Protein AF-A0A4Y2G3A5-F1 (afdb_monomer_lite)

Foldseek 3Di:
DDPVLPPVDPDPADWDADPLLRDIDRDPVVVVVCCVVSVVDDNQFDDQDDPDPRNDDDDPCCVPDDPWDKDKDKDWDWDWDADPDDPPQGTDTHTGDMAIFIDTPDPDRPRPGDPDD

pLDDT: mean 70.21, std 14.13, range [27.89, 95.0]

Secondary structure (DSSP, 8-state):
--TTTTTS-SS-S--EE-TTT--EESSHHHHHHHHHHHHTS------PPPSSGGG----TTGGG--S---EE--EEEEEEEE-TT-TT--EEEEEEEEE--EE-SSSS---------

Sequ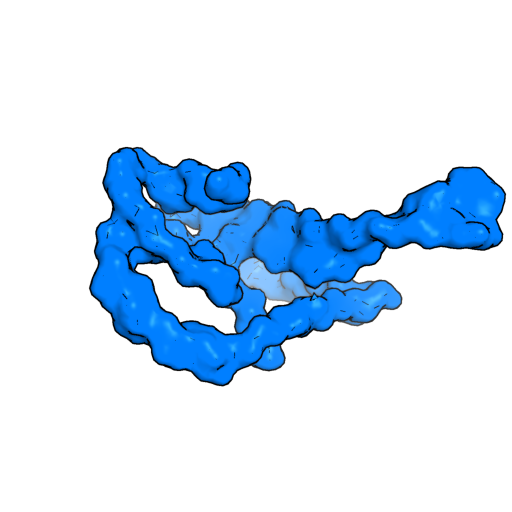ence (117 aa):
MSRLLANLTKHNGETFYCYSCLDHFTKESLLTDHLPYCNEHTPQHIIMPETGEEGVLEFKQHKFSQPVLYVIYANSEALVEQLQNIPGKTISHMPYGYAYPIIGPIDGDTCLRVWRK

Radius of gyration: 18.49 Å; chains: 1; bounding box: 39×46×51 Å

Organism: Araneus ventricosus (NCBI:txid182803)

Structure (mmCIF, N/CA/C/O backbone):
data_AF-A0A4Y2G3A5-F1
#
_entry.id   AF-A0A4Y2G3A5-F1
#
loop_
_atom_site.group_PDB
_atom_site.id
_atom_site.type_symbol
_atom_site.label_atom_id
_atom_site.label_alt_id
_atom_site.label_comp_id
_atom_site.label_asym_id
_atom_site.label_entity_id
_atom_site.label_seq_id
_atom_site.pdbx_PDB_ins_code
_atom_site.Cartn_x
_atom_site.Cartn_y
_atom_site.Cartn_z
_atom_site.occupancy
_atom_site.B_iso_or_equiv
_atom_site.auth_seq_id
_atom_site.auth_comp_id
_atom_site.auth_asym_id
_atom_site.auth_atom_id
_atom_site.pdbx_PDB_model_num
ATOM 1 N N . MET A 1 1 ? -13.068 11.742 -1.727 1.00 48.72 1 MET A N 1
ATOM 2 C CA . MET A 1 1 ? -12.289 10.548 -1.328 1.00 48.72 1 MET A CA 1
ATOM 3 C C . MET A 1 1 ? -11.863 9.787 -2.577 1.00 48.72 1 MET A C 1
ATOM 5 O O . MET A 1 1 ? -12.619 9.797 -3.543 1.00 48.72 1 MET A O 1
ATOM 9 N N . SER A 1 2 ? -10.671 9.182 -2.598 1.00 54.38 2 SER A N 1
ATOM 10 C CA . SER A 1 2 ? -10.201 8.403 -3.754 1.00 54.38 2 SER A CA 1
ATOM 11 C C . SER A 1 2 ? -11.070 7.151 -3.958 1.00 54.38 2 SER A C 1
ATOM 13 O O . SER A 1 2 ? -11.520 6.538 -2.990 1.00 54.38 2 SER A O 1
ATOM 15 N N . ARG A 1 3 ? -11.300 6.736 -5.217 1.00 58.06 3 ARG A N 1
ATOM 16 C CA . ARG A 1 3 ? -12.016 5.476 -5.544 1.00 58.06 3 ARG A CA 1
ATOM 17 C C . ARG A 1 3 ? -11.391 4.246 -4.879 1.00 58.06 3 ARG A C 1
ATOM 19 O O . ARG A 1 3 ? -12.073 3.249 -4.688 1.00 58.06 3 ARG A O 1
ATOM 26 N N . LEU A 1 4 ? -10.106 4.338 -4.553 1.00 60.94 4 LEU A N 1
ATOM 27 C CA . LEU A 1 4 ? -9.294 3.284 -3.957 1.00 60.94 4 LEU A CA 1
ATOM 28 C C . LEU A 1 4 ? -9.761 2.929 -2.538 1.00 60.94 4 LEU A C 1
ATOM 30 O O . LEU A 1 4 ? -9.767 1.761 -2.170 1.00 60.94 4 LEU A O 1
ATOM 34 N N . LEU A 1 5 ? -10.219 3.922 -1.771 1.00 67.50 5 LEU A N 1
ATOM 35 C CA . LEU A 1 5 ? -10.680 3.728 -0.394 1.00 67.50 5 LEU A CA 1
ATOM 36 C C . LEU A 1 5 ? -12.187 3.448 -0.298 1.00 67.50 5 LEU A C 1
ATOM 38 O O . LEU A 1 5 ? -12.667 2.977 0.726 1.00 67.50 5 LEU A O 1
ATOM 42 N N . ALA A 1 6 ? -12.938 3.707 -1.372 1.00 64.56 6 ALA A N 1
ATOM 43 C CA . ALA A 1 6 ? -14.401 3.659 -1.370 1.00 64.56 6 ALA A CA 1
ATOM 44 C C . ALA A 1 6 ? -14.992 2.262 -1.105 1.00 64.56 6 ALA A C 1
ATOM 46 O O . ALA A 1 6 ? -16.125 2.168 -0.651 1.00 64.56 6 ALA A O 1
ATOM 47 N N . ASN A 1 7 ? -14.234 1.195 -1.380 1.00 67.44 7 ASN A N 1
ATOM 48 C CA . ASN A 1 7 ? -14.693 -0.191 -1.237 1.00 67.44 7 ASN A CA 1
ATOM 49 C C . ASN A 1 7 ? -14.035 -0.937 -0.064 1.00 67.44 7 ASN A C 1
ATOM 51 O O . ASN A 1 7 ? -14.221 -2.146 0.050 1.00 67.44 7 ASN A O 1
ATOM 55 N N . LEU A 1 8 ? -13.245 -0.256 0.777 1.00 66.56 8 LEU A N 1
ATOM 56 C CA . LEU A 1 8 ? -12.569 -0.900 1.913 1.00 66.56 8 LEU A CA 1
ATOM 57 C C . LEU A 1 8 ? -13.550 -1.370 2.986 1.00 66.56 8 LEU A C 1
ATOM 59 O O . LEU A 1 8 ? -13.263 -2.323 3.699 1.00 66.56 8 LEU A O 1
ATOM 63 N N . THR A 1 9 ? -14.708 -0.723 3.102 1.00 68.12 9 THR A N 1
ATOM 64 C CA . THR A 1 9 ? -15.725 -1.098 4.080 1.00 68.12 9 THR A CA 1
ATOM 65 C C . THR A 1 9 ? -17.059 -1.321 3.370 1.00 68.12 9 THR A C 1
ATOM 67 O O . THR A 1 9 ? -17.463 -0.562 2.493 1.00 68.12 9 THR A O 1
ATOM 70 N N . LYS A 1 10 ? -17.767 -2.393 3.744 1.00 70.75 10 LYS A N 1
ATOM 71 C CA . LYS A 1 10 ? -19.167 -2.631 3.332 1.00 70.75 10 LYS A CA 1
ATOM 72 C C . LYS A 1 10 ? -20.170 -1.935 4.264 1.00 70.75 10 LYS A C 1
ATOM 74 O O . LYS A 1 10 ? -21.377 -2.078 4.097 1.00 70.75 10 LYS A O 1
ATOM 79 N N . HIS A 1 11 ? -19.666 -1.253 5.290 1.00 72.81 11 HIS A N 1
ATOM 80 C CA . HIS A 1 11 ? -20.442 -0.666 6.370 1.00 72.81 11 HIS A CA 1
ATOM 81 C C . HIS A 1 11 ? -20.578 0.845 6.149 1.00 72.81 11 HIS A C 1
ATOM 83 O O . HIS A 1 11 ? -19.579 1.532 5.979 1.00 72.81 11 HIS A O 1
ATOM 89 N N . ASN A 1 12 ? -21.800 1.379 6.232 1.00 72.00 12 ASN A N 1
ATOM 90 C CA . ASN A 1 12 ? -22.107 2.804 6.002 1.00 72.00 12 ASN A CA 1
ATOM 91 C C . ASN A 1 12 ? -21.710 3.728 7.173 1.00 72.00 12 ASN A C 1
ATOM 93 O O . ASN A 1 12 ? -22.296 4.792 7.362 1.00 72.00 12 ASN A O 1
ATOM 97 N N . GLY A 1 13 ? -20.770 3.293 8.006 1.00 79.75 13 GLY A N 1
ATOM 98 C CA . GLY A 1 13 ? -20.311 4.040 9.172 1.00 79.75 13 GLY A CA 1
ATOM 99 C C . GLY A 1 13 ? -19.218 5.028 8.805 1.00 79.75 13 GLY A C 1
ATOM 100 O O . GLY A 1 13 ? -18.506 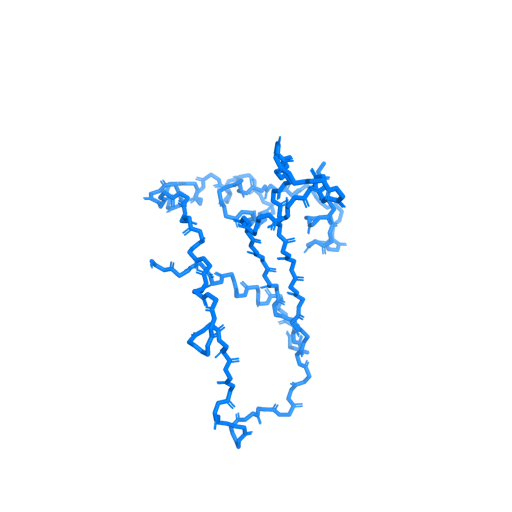4.855 7.813 1.00 79.75 13 GLY A O 1
ATOM 101 N N . GLU A 1 14 ? -19.062 6.048 9.640 1.00 84.00 14 GLU A N 1
ATOM 102 C CA . GLU A 1 14 ? -17.943 6.970 9.517 1.00 84.00 14 GLU A CA 1
ATOM 103 C C . GLU A 1 14 ? -16.623 6.196 9.628 1.00 84.00 14 GLU A C 1
ATOM 105 O O . GLU A 1 14 ? -16.457 5.327 10.486 1.00 84.00 14 GLU A O 1
ATOM 110 N N . THR A 1 15 ? -15.716 6.453 8.689 1.00 85.69 15 THR A N 1
ATOM 111 C CA . THR A 1 15 ? -14.434 5.756 8.589 1.00 85.69 15 THR A CA 1
ATOM 112 C C . THR A 1 15 ? -13.327 6.796 8.586 1.00 85.69 15 THR A C 1
ATOM 114 O O . THR A 1 15 ? -13.373 7.759 7.820 1.00 85.69 15 THR A O 1
ATOM 117 N N . PHE A 1 16 ? -12.329 6.596 9.435 1.00 88.56 16 PHE A N 1
ATOM 118 C CA . PHE A 1 16 ? -11.198 7.497 9.610 1.00 88.56 16 PHE A CA 1
ATOM 119 C C . PHE A 1 16 ? -9.985 6.894 8.914 1.00 88.56 16 PHE A C 1
ATOM 121 O O . PHE A 1 16 ? -9.760 5.694 9.023 1.00 88.56 16 PHE A O 1
ATOM 128 N N . TYR A 1 17 ? -9.204 7.696 8.195 1.00 85.81 17 TYR A N 1
ATOM 129 C CA . TYR A 1 17 ? -8.075 7.188 7.416 1.00 85.81 17 TYR A CA 1
ATOM 130 C C . TYR A 1 17 ? -6.764 7.806 7.881 1.00 85.81 17 TYR A C 1
ATOM 132 O O . TYR A 1 17 ? -6.669 9.022 8.049 1.00 85.81 17 TYR A O 1
ATOM 140 N N . CYS A 1 18 ? -5.733 6.976 8.028 1.00 84.88 18 CYS A N 1
ATOM 141 C CA . CYS A 1 18 ? -4.367 7.469 8.131 1.00 84.88 18 CYS A CA 1
ATOM 142 C C . CYS A 1 18 ? -3.857 7.793 6.729 1.00 84.88 18 CYS A C 1
ATOM 144 O O . CYS A 1 18 ? -3.785 6.913 5.879 1.00 84.88 18 CYS A O 1
ATOM 146 N N . TYR A 1 19 ? -3.477 9.042 6.471 1.00 80.94 19 TYR A N 1
ATOM 147 C CA . TYR A 1 19 ? -2.973 9.441 5.152 1.00 80.94 19 TYR A CA 1
ATOM 148 C C . TYR A 1 19 ? -1.537 8.980 4.879 1.00 80.94 19 TYR A C 1
ATOM 150 O O . TYR A 1 19 ? -1.140 8.931 3.719 1.00 80.94 19 TYR A O 1
ATOM 158 N N . SER A 1 20 ? -0.787 8.600 5.917 1.00 78.19 20 SER A N 1
ATOM 159 C CA . SER A 1 20 ? 0.580 8.089 5.777 1.00 78.19 20 SER A CA 1
ATOM 160 C C . SER A 1 20 ? 0.600 6.641 5.270 1.00 78.19 20 SER A C 1
ATOM 162 O O . SER A 1 20 ? 1.351 6.323 4.355 1.00 78.19 20 SER A O 1
ATOM 164 N N . CYS A 1 21 ? -0.247 5.759 5.817 1.00 78.00 21 CYS A N 1
ATOM 165 C CA . CYS A 1 21 ? -0.291 4.334 5.443 1.00 78.00 21 CYS A CA 1
ATOM 166 C C . CYS A 1 21 ? -1.545 3.928 4.643 1.00 78.00 21 CYS A C 1
ATOM 168 O O . CYS A 1 21 ? -1.642 2.790 4.170 1.00 78.00 21 CYS A O 1
ATOM 170 N N . LEU A 1 22 ? -2.501 4.854 4.485 1.00 78.50 22 LEU A N 1
ATOM 171 C CA . LEU A 1 22 ? -3.821 4.678 3.864 1.00 78.50 22 LEU A CA 1
ATOM 172 C C . LEU A 1 22 ? -4.703 3.624 4.548 1.00 78.50 22 LEU A C 1
ATOM 174 O O . LEU A 1 22 ? -5.579 3.043 3.898 1.00 78.50 22 LEU A O 1
ATOM 178 N N . ASP A 1 23 ? -4.441 3.308 5.816 1.00 81.25 23 ASP A N 1
ATOM 179 C CA . ASP A 1 23 ? -5.267 2.370 6.574 1.00 81.25 23 ASP A CA 1
ATOM 180 C C . ASP A 1 23 ? -6.517 3.032 7.147 1.00 81.25 23 ASP A C 1
ATOM 182 O O . ASP A 1 23 ? -6.572 4.257 7.289 1.00 81.25 23 ASP A O 1
ATOM 186 N N . HIS A 1 24 ? -7.535 2.218 7.413 1.00 85.31 24 HIS A N 1
ATOM 187 C CA . HIS A 1 24 ? -8.857 2.671 7.819 1.00 85.31 24 HIS A CA 1
ATOM 188 C C . HIS A 1 24 ? -9.174 2.251 9.256 1.00 85.31 24 HIS A C 1
ATOM 190 O O . HIS A 1 24 ? -8.839 1.158 9.702 1.00 85.31 24 HIS A O 1
ATOM 196 N N . PHE A 1 25 ? -9.867 3.127 9.973 1.00 88.31 25 PHE A N 1
ATOM 197 C CA . PHE A 1 25 ? -10.207 2.976 11.377 1.00 88.31 25 PHE A CA 1
ATOM 198 C C . PHE A 1 25 ? -11.692 3.262 11.568 1.00 88.31 25 PHE A C 1
ATOM 200 O O . PHE A 1 25 ? -12.259 4.170 10.962 1.00 88.31 25 PHE A O 1
ATOM 207 N N . THR A 1 26 ? -12.333 2.492 12.441 1.00 89.12 26 THR A N 1
ATOM 208 C CA . THR A 1 26 ? -13.766 2.632 12.747 1.00 89.12 26 THR A CA 1
ATOM 209 C C . THR A 1 26 ? -14.061 3.739 13.759 1.00 89.12 26 THR A C 1
ATOM 211 O O . THR A 1 26 ? -15.217 4.107 13.948 1.00 89.12 26 THR A O 1
ATOM 214 N N . LYS A 1 27 ? -13.031 4.253 14.440 1.00 91.12 27 LYS A N 1
ATOM 215 C CA . LYS A 1 27 ? -13.123 5.316 15.445 1.00 91.12 27 LYS A CA 1
ATOM 216 C C . LYS A 1 27 ? -11.941 6.265 15.309 1.00 91.12 27 LYS A C 1
ATOM 218 O O . LYS A 1 27 ? -10.821 5.813 15.080 1.00 91.12 27 LYS A O 1
ATOM 223 N N . GLU A 1 28 ? -12.181 7.547 15.554 1.00 93.44 28 GLU A N 1
ATOM 224 C CA . GLU A 1 28 ? -11.140 8.577 15.544 1.00 93.44 28 GLU A CA 1
ATOM 225 C C . GLU A 1 28 ? -10.049 8.307 16.589 1.00 93.44 28 GLU A C 1
ATOM 227 O O . GLU A 1 28 ? -8.869 8.457 16.300 1.00 93.44 28 GLU A O 1
ATOM 232 N N . SER A 1 29 ? -10.419 7.810 17.775 1.00 95.00 29 SER A N 1
ATOM 233 C CA . SER A 1 29 ? -9.452 7.476 18.829 1.00 95.00 29 SER A CA 1
ATOM 234 C C . SER A 1 29 ? -8.410 6.451 18.371 1.00 95.00 29 SER A C 1
ATOM 236 O O . SER A 1 29 ? -7.238 6.590 18.690 1.00 95.00 29 SER A O 1
ATOM 238 N N . LEU A 1 30 ? -8.821 5.459 17.571 1.00 94.06 30 LEU A N 1
ATOM 239 C CA . LEU A 1 30 ? -7.916 4.436 17.042 1.00 94.06 30 LEU A CA 1
ATOM 240 C C . LEU A 1 30 ? -6.936 5.019 16.020 1.00 94.06 30 LEU A C 1
ATOM 242 O O . LEU A 1 30 ? -5.778 4.612 15.984 1.00 94.06 30 LEU A O 1
ATOM 246 N N . LEU A 1 31 ? -7.387 5.982 15.210 1.00 93.81 31 LEU A N 1
ATOM 247 C CA . LEU A 1 31 ? -6.501 6.724 14.320 1.00 93.81 31 LEU A CA 1
ATOM 248 C C . LEU A 1 31 ? -5.489 7.539 15.137 1.00 93.81 31 LEU A C 1
ATOM 250 O O . LEU A 1 31 ? -4.297 7.488 14.852 1.00 93.81 31 LEU A O 1
ATOM 254 N N . THR A 1 32 ? -5.943 8.247 16.171 1.00 94.25 32 THR A N 1
ATOM 255 C CA . THR A 1 32 ? -5.072 9.050 17.041 1.00 94.25 32 THR A CA 1
ATOM 256 C C . THR A 1 32 ? -4.015 8.198 17.738 1.00 94.25 32 THR A C 1
ATOM 258 O O . THR A 1 32 ? -2.851 8.584 17.744 1.00 94.25 32 THR A O 1
ATOM 261 N N . ASP A 1 33 ? -4.383 7.020 18.246 1.00 94.62 33 ASP A N 1
ATOM 262 C CA . ASP A 1 33 ? -3.443 6.078 18.866 1.00 94.62 33 ASP A CA 1
ATOM 263 C C . ASP A 1 33 ? -2.444 5.498 17.847 1.00 94.62 33 ASP A C 1
ATOM 265 O O . ASP A 1 33 ? -1.313 5.173 18.197 1.00 94.62 33 ASP A O 1
ATOM 269 N N . HIS A 1 34 ? -2.834 5.392 16.573 1.00 91.12 34 HIS A N 1
ATOM 270 C CA . HIS A 1 34 ? -1.984 4.908 15.484 1.00 91.12 34 HIS A CA 1
ATOM 271 C C . HIS A 1 34 ? -0.954 5.944 15.001 1.00 91.12 34 HIS A C 1
ATOM 273 O O . HIS A 1 34 ? 0.163 5.571 14.633 1.00 91.12 34 HIS A O 1
ATOM 279 N N . LEU A 1 35 ? -1.305 7.237 14.988 1.00 90.31 35 LEU A N 1
ATOM 280 C CA . LEU A 1 35 ? -0.477 8.303 14.405 1.00 90.31 35 LEU A CA 1
ATOM 281 C C . LEU A 1 35 ? 0.962 8.377 14.953 1.00 90.31 35 LEU A C 1
ATOM 283 O O . LEU A 1 35 ? 1.861 8.529 14.124 1.00 90.31 35 LEU A O 1
ATOM 287 N N . PRO A 1 36 ? 1.232 8.260 16.272 1.00 90.69 36 PRO A N 1
ATOM 288 C CA . PRO A 1 36 ? 2.595 8.293 16.803 1.00 90.69 36 PRO A CA 1
ATOM 289 C C . PRO A 1 36 ? 3.485 7.220 16.175 1.00 90.69 36 PRO A C 1
ATOM 291 O O . PRO A 1 36 ? 4.557 7.532 15.669 1.00 90.69 36 PRO A O 1
ATOM 294 N N . TYR A 1 37 ? 2.993 5.982 16.110 1.00 86.62 37 TYR A N 1
ATOM 295 C CA . TYR A 1 37 ? 3.737 4.853 15.554 1.00 86.62 37 TYR A CA 1
ATOM 296 C C . TYR A 1 37 ? 3.875 4.941 14.034 1.00 86.62 37 TYR A C 1
ATOM 298 O O . TYR A 1 37 ? 4.907 4.591 13.471 1.00 86.62 37 TYR A O 1
ATOM 306 N N . CYS A 1 38 ? 2.835 5.413 13.344 1.00 83.94 38 CYS A N 1
ATOM 307 C CA . CYS A 1 38 ? 2.864 5.505 11.890 1.00 83.94 38 CYS A CA 1
ATOM 308 C C . CYS A 1 38 ? 3.778 6.625 11.387 1.00 83.94 38 CYS A C 1
ATOM 310 O O . CYS A 1 38 ? 4.408 6.469 10.345 1.00 83.94 38 CYS A O 1
ATOM 312 N N . ASN A 1 39 ? 3.832 7.751 12.103 1.00 80.56 39 ASN A N 1
ATOM 313 C CA . ASN A 1 39 ? 4.597 8.929 11.695 1.00 80.56 39 ASN A CA 1
ATOM 314 C C . ASN A 1 39 ? 6.072 8.873 12.113 1.00 80.56 39 ASN A C 1
ATOM 316 O O . ASN A 1 39 ? 6.869 9.648 11.590 1.00 80.56 39 ASN A O 1
ATOM 320 N N . GLU A 1 40 ? 6.456 7.965 13.016 1.00 80.44 40 GLU A N 1
ATOM 321 C CA . GLU A 1 40 ? 7.870 7.634 13.257 1.00 80.44 40 GLU A CA 1
ATOM 322 C C . GLU A 1 40 ? 8.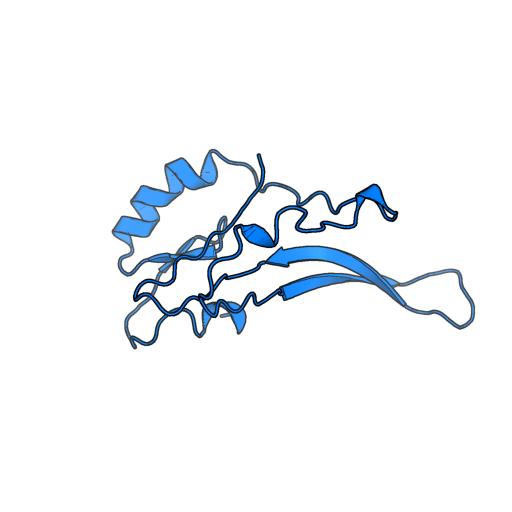562 7.119 11.988 1.00 80.44 40 GLU A C 1
ATOM 324 O O . GLU A 1 40 ? 9.778 7.248 11.829 1.00 80.44 40 GLU A O 1
ATOM 329 N N . HIS A 1 41 ? 7.789 6.562 11.058 1.00 69.25 41 HIS A N 1
ATOM 330 C CA . HIS A 1 41 ? 8.277 6.137 9.763 1.00 69.25 41 HIS A CA 1
ATOM 331 C C . HIS A 1 41 ? 8.102 7.269 8.751 1.00 69.25 41 HIS A C 1
ATOM 333 O O . HIS A 1 41 ? 6.992 7.725 8.474 1.00 69.2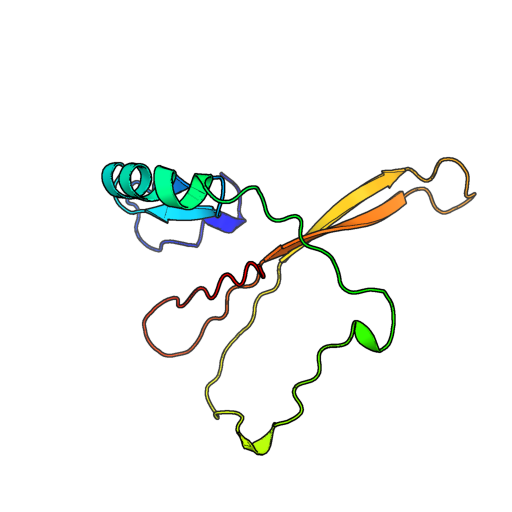5 41 HIS A O 1
ATOM 339 N N . THR A 1 42 ? 9.212 7.724 8.168 1.00 62.28 42 THR A N 1
ATOM 340 C CA . THR A 1 42 ? 9.146 8.595 6.994 1.00 62.28 42 THR A CA 1
ATOM 341 C C . THR A 1 42 ? 8.433 7.862 5.856 1.00 62.28 42 THR A C 1
ATOM 343 O O . THR A 1 42 ? 8.512 6.630 5.786 1.00 62.28 42 THR A O 1
ATOM 346 N N . PRO A 1 43 ? 7.754 8.585 4.942 1.00 61.75 43 PRO A N 1
ATOM 347 C CA . PRO A 1 43 ? 7.221 7.983 3.728 1.00 61.75 43 PRO A CA 1
ATOM 348 C C . PRO A 1 43 ? 8.320 7.166 3.052 1.00 61.75 43 PRO A C 1
ATOM 350 O O . PRO A 1 43 ? 9.348 7.711 2.641 1.00 61.75 43 PRO A O 1
ATOM 353 N N . GLN A 1 44 ? 8.140 5.848 3.000 1.00 56.28 44 GLN A N 1
ATOM 354 C CA . GLN A 1 44 ? 9.128 4.980 2.385 1.00 56.28 44 GLN A CA 1
ATOM 355 C C . GLN A 1 44 ? 8.973 5.126 0.878 1.00 56.28 44 GLN A C 1
ATOM 357 O O . GLN A 1 44 ? 7.981 4.688 0.295 1.00 56.28 44 GLN A O 1
ATOM 362 N N . HIS A 1 45 ? 9.932 5.817 0.258 1.00 55.78 45 HIS A N 1
ATOM 363 C CA . HIS A 1 45 ? 9.975 5.934 -1.189 1.00 55.78 45 HIS A CA 1
ATOM 364 C C . HIS A 1 45 ? 10.109 4.529 -1.765 1.00 55.78 45 HIS A C 1
ATOM 366 O O . HIS A 1 45 ? 11.102 3.840 -1.527 1.00 55.78 45 HIS A O 1
ATOM 372 N N . ILE A 1 46 ? 9.092 4.104 -2.507 1.00 59.38 46 ILE A N 1
ATOM 373 C CA . ILE A 1 46 ? 9.090 2.809 -3.166 1.00 59.38 46 ILE A CA 1
ATOM 374 C C . ILE A 1 46 ? 10.219 2.832 -4.197 1.00 59.38 46 ILE A C 1
ATOM 376 O O . ILE A 1 46 ? 10.157 3.542 -5.200 1.00 59.38 46 ILE A O 1
ATOM 380 N N . ILE A 1 47 ? 11.284 2.077 -3.933 1.00 63.88 47 ILE A N 1
ATOM 381 C CA . ILE A 1 47 ? 12.331 1.842 -4.922 1.00 63.88 47 ILE A CA 1
ATOM 382 C C . ILE A 1 47 ? 11.791 0.769 -5.860 1.00 63.88 47 ILE A C 1
ATOM 384 O O . ILE A 1 47 ? 11.660 -0.398 -5.483 1.00 63.88 47 ILE A O 1
ATOM 388 N N . MET A 1 48 ? 11.427 1.186 -7.072 1.00 69.25 48 MET A N 1
ATOM 389 C CA . MET A 1 48 ? 11.055 0.249 -8.124 1.00 69.25 48 MET A CA 1
ATOM 390 C C . MET A 1 48 ? 12.260 -0.643 -8.446 1.00 69.25 48 MET A C 1
ATOM 392 O O . MET A 1 48 ? 13.382 -0.133 -8.491 1.00 69.25 48 MET A O 1
ATOM 396 N N . PRO A 1 49 ? 12.057 -1.953 -8.677 1.00 70.75 49 PRO A N 1
ATOM 397 C CA . PRO A 1 49 ? 13.138 -2.821 -9.119 1.00 70.75 49 PRO A CA 1
ATOM 398 C C . PRO A 1 49 ? 13.775 -2.270 -10.395 1.00 70.75 49 PRO A C 1
ATOM 400 O O . PRO A 1 49 ? 13.082 -1.705 -11.248 1.00 70.75 49 PRO A O 1
ATOM 403 N N . GLU A 1 50 ? 15.088 -2.446 -10.534 1.00 73.25 50 GLU A N 1
ATOM 404 C CA . GLU A 1 50 ? 15.775 -2.067 -11.764 1.00 73.25 50 GLU A CA 1
ATOM 405 C C . GLU A 1 50 ? 15.199 -2.834 -12.961 1.00 73.25 50 GLU A C 1
ATOM 407 O O . GLU A 1 50 ? 14.742 -3.976 -12.858 1.00 73.25 50 GLU A O 1
ATOM 412 N N . THR A 1 51 ? 15.189 -2.180 -14.122 1.00 70.75 51 THR A N 1
ATOM 413 C CA . THR A 1 51 ? 14.686 -2.798 -15.350 1.00 70.75 51 THR A CA 1
ATOM 414 C C . THR A 1 51 ? 15.676 -3.865 -15.813 1.00 70.75 51 THR A C 1
ATOM 416 O O . THR A 1 51 ? 16.785 -3.541 -16.226 1.00 70.75 51 THR A O 1
ATOM 419 N N . GLY A 1 52 ? 15.278 -5.136 -15.760 1.00 71.50 52 GLY A N 1
ATOM 420 C CA . GLY A 1 52 ? 16.119 -6.269 -16.144 1.00 71.50 52 GLY A CA 1
ATOM 421 C C . GLY A 1 52 ? 15.625 -7.582 -15.541 1.00 71.50 52 GLY A C 1
ATOM 422 O O . GLY A 1 52 ? 14.564 -7.626 -14.921 1.00 71.50 52 GLY A O 1
ATOM 423 N N . GLU A 1 53 ? 16.401 -8.654 -15.708 1.00 64.81 53 GLU A N 1
ATOM 424 C CA . GLU A 1 53 ? 16.071 -9.979 -15.155 1.00 64.81 53 GLU A CA 1
ATOM 425 C C . GLU A 1 53 ? 15.962 -9.958 -13.621 1.00 64.81 53 GLU A C 1
ATOM 427 O O . GLU A 1 53 ? 15.111 -10.639 -13.055 1.00 64.81 53 GLU A O 1
ATOM 432 N N . GLU A 1 54 ? 16.745 -9.109 -12.947 1.00 67.25 54 GLU A N 1
ATOM 433 C CA . GLU A 1 54 ? 16.698 -8.938 -11.487 1.00 67.25 54 GLU A CA 1
ATOM 434 C C . GLU A 1 54 ? 15.410 -8.259 -10.986 1.00 67.25 54 GLU A C 1
ATOM 436 O O . GLU A 1 54 ? 15.059 -8.378 -9.811 1.00 67.25 54 GLU A O 1
ATOM 441 N N . GLY A 1 55 ? 14.671 -7.587 -11.875 1.00 66.69 55 GLY A N 1
ATOM 442 C CA . GLY A 1 55 ? 13.369 -6.991 -11.576 1.00 66.69 55 GLY A CA 1
ATOM 443 C C . GLY A 1 55 ? 12.196 -7.971 -11.679 1.00 66.69 55 GLY A C 1
ATOM 444 O O . GLY A 1 55 ? 11.079 -7.635 -11.279 1.00 66.69 55 GLY A O 1
ATOM 445 N N . VAL A 1 56 ? 12.422 -9.182 -12.201 1.00 71.06 56 VAL A N 1
ATOM 446 C CA . VAL A 1 56 ? 11.382 -10.203 -12.366 1.00 71.06 56 VAL A CA 1
ATOM 447 C C . VAL A 1 56 ? 11.315 -11.075 -11.115 1.00 71.06 56 VAL A C 1
ATOM 449 O O . VAL A 1 56 ? 12.206 -11.868 -10.821 1.00 71.06 56 VAL A O 1
ATOM 452 N N . LEU A 1 57 ? 10.217 -10.950 -10.370 1.00 69.31 57 LEU A N 1
ATOM 453 C CA . LEU A 1 57 ? 9.936 -11.809 -9.222 1.00 69.31 57 LEU A CA 1
ATOM 454 C C . LEU A 1 57 ? 9.215 -13.079 -9.688 1.00 69.31 57 LEU A C 1
ATOM 456 O O . LEU A 1 57 ? 8.067 -13.023 -10.124 1.00 69.31 57 LEU A O 1
ATOM 460 N N . GLU A 1 58 ? 9.875 -14.230 -9.557 1.00 70.19 58 GLU A N 1
ATOM 461 C CA . GLU A 1 58 ? 9.299 -15.542 -9.869 1.00 70.19 58 GLU A CA 1
ATOM 462 C C . GLU A 1 58 ? 9.155 -16.407 -8.610 1.00 70.19 58 GLU A C 1
ATOM 464 O O . GLU A 1 58 ? 10.039 -16.474 -7.748 1.00 70.19 58 GLU A O 1
ATOM 469 N N . PHE A 1 59 ? 8.033 -17.120 -8.508 1.00 74.81 59 PHE A N 1
ATOM 470 C CA . PHE A 1 59 ? 7.777 -18.031 -7.402 1.00 74.81 59 PHE A CA 1
ATOM 471 C C . PHE A 1 59 ? 8.443 -19.395 -7.635 1.00 74.81 59 PHE A C 1
ATOM 473 O O . PHE A 1 59 ? 7.880 -20.279 -8.261 1.00 74.81 59 PHE A O 1
ATOM 480 N N . LYS A 1 60 ? 9.632 -19.621 -7.071 1.00 76.94 60 LYS A N 1
ATOM 481 C CA . LYS A 1 60 ? 10.418 -20.848 -7.337 1.00 76.94 60 LYS A CA 1
ATOM 482 C C . LYS A 1 60 ? 9.853 -22.141 -6.728 1.00 76.94 60 LYS A C 1
ATOM 484 O O . LYS A 1 60 ? 10.307 -23.234 -7.056 1.00 76.94 60 LYS A O 1
ATOM 489 N N . GLN A 1 61 ? 8.902 -22.048 -5.802 1.00 78.44 61 GLN A N 1
ATOM 490 C CA . GLN A 1 61 ? 8.481 -23.164 -4.947 1.00 78.44 61 GLN A CA 1
ATOM 491 C C . GLN A 1 61 ? 7.015 -23.564 -5.160 1.00 78.44 61 GLN A C 1
ATOM 493 O O . GLN A 1 61 ? 6.282 -23.807 -4.205 1.00 78.44 61 GLN A O 1
ATOM 498 N N . HIS A 1 62 ? 6.604 -23.715 -6.423 1.00 70.75 62 HIS A N 1
ATOM 499 C CA . HIS A 1 62 ? 5.233 -24.080 -6.824 1.00 70.75 62 HIS A CA 1
ATOM 500 C C . HIS A 1 62 ? 4.653 -25.320 -6.118 1.00 70.75 62 HIS A C 1
ATOM 502 O O . HIS A 1 62 ? 3.451 -25.426 -5.917 1.00 70.75 62 HIS A O 1
ATOM 508 N N . LYS A 1 63 ? 5.498 -26.260 -5.681 1.00 74.25 63 LYS A N 1
ATOM 509 C CA . LYS A 1 63 ? 5.066 -27.450 -4.923 1.00 74.25 63 LYS A CA 1
ATOM 510 C C . LYS A 1 63 ? 4.492 -27.148 -3.531 1.00 74.25 63 LYS A C 1
ATOM 512 O O . LYS A 1 63 ? 3.821 -27.999 -2.961 1.00 74.25 63 LYS A O 1
ATOM 517 N N . PHE A 1 64 ? 4.794 -25.974 -2.975 1.00 67.31 64 PHE A N 1
ATOM 518 C CA . PHE A 1 64 ? 4.243 -25.487 -1.707 1.00 67.31 64 PHE A CA 1
ATOM 519 C C . PHE A 1 64 ? 3.107 -24.480 -1.918 1.00 67.31 64 PHE A C 1
ATOM 521 O O . PHE A 1 64 ? 2.607 -23.909 -0.949 1.00 67.31 64 PHE A O 1
ATOM 528 N N . SER A 1 65 ? 2.692 -24.253 -3.168 1.00 66.19 65 SER A N 1
ATOM 529 C CA . SER A 1 65 ? 1.504 -23.466 -3.467 1.00 66.19 65 SER A CA 1
ATOM 530 C C . SER A 1 65 ? 0.292 -24.145 -2.840 1.00 66.19 65 SER A C 1
ATOM 532 O O . SER A 1 65 ? 0.010 -25.316 -3.093 1.00 66.19 65 SER A O 1
ATOM 534 N N . GLN A 1 66 ? -0.420 -23.412 -1.992 1.00 64.19 66 GLN A N 1
ATOM 535 C CA . GLN A 1 66 ? -1.688 -23.892 -1.465 1.00 64.19 66 GLN A CA 1
ATOM 536 C C . GLN A 1 66 ? -2.741 -23.849 -2.586 1.00 64.19 66 GLN A C 1
ATOM 538 O O . GLN A 1 66 ? -2.716 -22.915 -3.387 1.00 64.19 66 GLN A O 1
ATOM 543 N N . PRO A 1 67 ? -3.707 -24.784 -2.632 1.00 64.19 67 PRO A N 1
ATOM 544 C CA . PRO A 1 67 ? -4.817 -24.761 -3.596 1.00 64.19 67 PRO A CA 1
ATOM 545 C C . PRO A 1 67 ? -5.814 -23.610 -3.353 1.00 64.19 67 PRO A C 1
ATOM 547 O O . PRO A 1 67 ? -6.886 -23.567 -3.953 1.00 64.19 67 PRO A O 1
ATOM 550 N N . VAL A 1 68 ? -5.490 -22.696 -2.439 1.00 61.69 68 VAL A N 1
ATOM 551 C CA . VAL A 1 68 ? -6.334 -21.578 -2.038 1.00 61.69 68 VAL A CA 1
ATOM 552 C C . VAL A 1 68 ? -6.380 -20.554 -3.168 1.00 61.69 68 VAL A C 1
ATOM 554 O O . VAL A 1 68 ? -5.351 -20.040 -3.600 1.00 61.69 68 VAL A O 1
ATOM 557 N N . LEU A 1 69 ? -7.594 -20.240 -3.621 1.00 66.25 69 LEU A N 1
ATOM 558 C CA . LEU A 1 69 ? -7.853 -19.198 -4.606 1.00 66.25 69 LEU A CA 1
ATOM 559 C C . LEU A 1 69 ? -7.645 -17.831 -3.941 1.00 66.25 69 LEU A C 1
ATOM 561 O O . LEU A 1 69 ? -8.531 -17.338 -3.246 1.00 66.25 69 LEU A O 1
ATOM 565 N N . TYR A 1 70 ? -6.470 -17.232 -4.105 1.00 67.00 70 TYR A N 1
ATOM 566 C CA . TYR A 1 70 ? -6.252 -15.836 -3.738 1.00 67.00 70 TYR A CA 1
ATOM 567 C C . TYR A 1 70 ? -6.174 -14.970 -4.994 1.00 67.00 70 TYR A C 1
ATOM 569 O O . TYR A 1 70 ? -5.633 -15.380 -6.022 1.00 67.00 70 TYR A O 1
ATOM 577 N N . VAL A 1 71 ? -6.728 -13.763 -4.914 1.00 67.44 71 VAL A N 1
ATOM 578 C CA . VAL A 1 71 ? -6.663 -12.752 -5.969 1.00 67.44 71 VAL A CA 1
ATOM 579 C C . VAL A 1 71 ? -5.758 -11.631 -5.484 1.00 67.44 71 VAL A C 1
ATOM 581 O O . VAL A 1 71 ? -5.995 -11.044 -4.429 1.00 67.44 71 VAL A O 1
ATOM 584 N N . ILE A 1 72 ? -4.712 -11.344 -6.255 1.00 73.06 72 ILE A N 1
ATOM 585 C CA . ILE A 1 72 ? -3.859 -10.177 -6.039 1.00 73.06 72 ILE A CA 1
ATOM 586 C C . ILE A 1 72 ? -4.361 -9.087 -6.977 1.00 73.06 72 ILE A C 1
ATOM 588 O O . ILE A 1 72 ? -4.306 -9.244 -8.197 1.00 73.06 72 ILE A O 1
ATOM 592 N N . TYR A 1 73 ? -4.843 -7.982 -6.420 1.00 70.56 73 TYR A N 1
ATOM 593 C CA . TYR A 1 73 ? -5.060 -6.768 -7.202 1.00 70.56 73 TYR A CA 1
ATOM 594 C C . TYR A 1 73 ? -3.798 -5.930 -7.106 1.00 70.56 73 TYR A C 1
ATOM 596 O O . TYR A 1 73 ? -3.270 -5.780 -6.018 1.00 70.56 73 TYR A O 1
ATOM 604 N N . ALA A 1 74 ? -3.313 -5.376 -8.210 1.00 73.19 74 ALA A N 1
ATOM 605 C CA . ALA A 1 74 ? -2.202 -4.433 -8.192 1.00 73.19 74 ALA A CA 1
ATOM 606 C C . ALA A 1 74 ? -2.670 -3.114 -8.806 1.00 73.19 74 ALA A C 1
ATOM 608 O O . ALA A 1 74 ? -3.177 -3.092 -9.927 1.00 73.19 74 ALA A O 1
ATOM 609 N N . ASN A 1 75 ? -2.511 -2.022 -8.067 1.00 74.88 75 ASN A N 1
ATOM 610 C CA . ASN A 1 75 ? -2.626 -0.670 -8.587 1.00 74.88 75 ASN A CA 1
ATOM 611 C C . ASN A 1 75 ? -1.221 -0.093 -8.728 1.00 74.88 75 ASN A C 1
ATOM 613 O O . ASN A 1 75 ? -0.442 -0.180 -7.784 1.00 74.88 75 ASN A O 1
ATOM 617 N N . SER A 1 76 ? -0.911 0.499 -9.877 1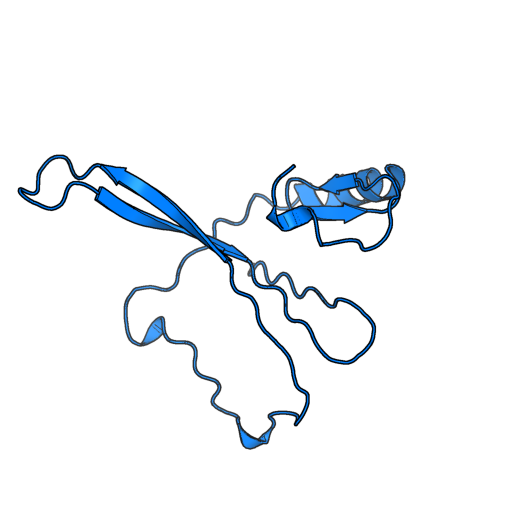.00 75.50 76 SER A N 1
ATOM 618 C CA . SER A 1 76 ? 0.339 1.229 -10.094 1.00 75.50 76 SER A CA 1
ATOM 619 C C . SER A 1 76 ? 0.013 2.677 -10.431 1.00 75.50 76 SER A C 1
ATOM 621 O O . SER A 1 76 ? -0.891 2.956 -11.217 1.00 75.50 76 SER A O 1
ATOM 623 N N . GLU A 1 77 ? 0.729 3.595 -9.803 1.00 77.94 77 GLU A N 1
ATOM 624 C CA . GLU A 1 77 ? 0.649 5.025 -10.047 1.00 77.94 77 GLU A CA 1
ATOM 625 C C . GLU A 1 77 ? 1.860 5.438 -10.876 1.00 77.94 77 GLU A C 1
ATOM 627 O O . GLU A 1 77 ? 2.993 5.053 -10.575 1.00 77.94 77 GLU A O 1
ATOM 632 N N . ALA A 1 78 ? 1.617 6.217 -11.926 1.00 81.25 78 ALA A N 1
ATOM 633 C CA . ALA A 1 78 ? 2.664 6.751 -12.778 1.00 81.25 78 ALA A CA 1
ATOM 634 C C . ALA A 1 78 ? 2.511 8.266 -12.910 1.00 81.25 78 ALA A C 1
ATOM 636 O O . ALA A 1 78 ? 1.419 8.769 -13.187 1.00 81.25 78 ALA A O 1
ATOM 637 N N . LEU A 1 79 ? 3.620 8.982 -12.750 1.00 81.56 79 LEU A N 1
ATOM 638 C CA . LEU A 1 79 ? 3.720 10.383 -13.116 1.00 81.56 79 LEU A CA 1
ATOM 639 C C . LEU A 1 79 ? 3.854 10.505 -14.629 1.00 81.56 79 LEU A C 1
ATOM 641 O O . LEU A 1 79 ? 4.458 9.671 -15.304 1.00 81.56 79 LEU A O 1
ATOM 645 N N . VAL A 1 80 ? 3.259 11.564 -15.155 1.00 82.25 80 VAL A N 1
ATOM 646 C CA . VAL A 1 80 ? 3.285 11.881 -16.574 1.00 82.25 80 VAL A CA 1
ATOM 647 C C . VAL A 1 80 ? 4.292 12.999 -16.778 1.00 82.25 80 VAL A C 1
ATOM 649 O O . VAL A 1 80 ? 4.054 14.131 -16.362 1.00 82.25 80 VAL A O 1
ATOM 652 N N . GLU A 1 81 ? 5.410 12.686 -17.422 1.00 81.00 81 GLU A N 1
ATOM 653 C CA . GLU A 1 81 ? 6.432 13.669 -17.763 1.00 81.00 81 GLU A CA 1
ATOM 654 C C . GLU A 1 81 ? 6.376 14.005 -19.247 1.00 81.00 81 GLU A C 1
ATOM 656 O O . GLU A 1 81 ? 6.271 13.135 -20.119 1.00 81.00 81 GLU A O 1
ATOM 661 N N . GLN A 1 82 ? 6.445 15.299 -19.543 1.00 76.50 82 GLN A N 1
ATOM 662 C CA . GLN A 1 82 ? 6.443 15.782 -20.911 1.00 76.50 82 GLN A CA 1
ATOM 663 C C . GLN A 1 82 ? 7.860 15.684 -21.480 1.00 76.50 82 GLN A C 1
ATOM 665 O O . GLN A 1 82 ? 8.794 16.313 -20.981 1.00 76.50 82 GLN A O 1
ATOM 670 N N . LEU A 1 83 ? 8.028 14.897 -22.541 1.00 71.75 83 LEU A N 1
ATOM 671 C CA . LEU A 1 83 ? 9.319 14.743 -23.205 1.00 71.75 83 LEU A CA 1
ATOM 672 C C . LEU A 1 83 ? 9.564 15.964 -24.092 1.00 71.75 83 LEU A C 1
ATOM 674 O O . LEU A 1 83 ? 9.003 16.076 -25.180 1.00 71.75 83 LEU A O 1
ATOM 678 N N . GLN A 1 84 ? 10.407 16.892 -23.638 1.00 62.94 84 GLN A N 1
ATOM 679 C CA . GLN A 1 84 ? 10.615 18.163 -24.341 1.00 62.94 84 GLN A CA 1
ATOM 680 C C . GLN A 1 84 ? 11.437 18.060 -25.642 1.00 62.94 84 GLN A C 1
ATOM 682 O O . GLN A 1 84 ? 11.612 19.073 -26.302 1.00 62.94 84 GLN A O 1
ATOM 687 N N . ASN A 1 85 ? 11.917 16.880 -26.063 1.00 63.78 85 ASN A N 1
ATOM 688 C CA . ASN A 1 85 ? 12.888 16.791 -27.169 1.00 63.78 85 ASN A CA 1
ATOM 689 C C . ASN A 1 85 ? 12.759 15.578 -28.117 1.00 63.78 85 ASN A C 1
ATOM 691 O O . ASN A 1 85 ? 13.702 15.294 -28.851 1.00 63.78 85 ASN A O 1
ATOM 695 N N . ILE A 1 86 ? 11.630 14.853 -28.147 1.00 64.31 86 ILE A N 1
ATOM 696 C CA . ILE A 1 86 ? 11.473 13.690 -29.049 1.00 64.31 86 ILE A CA 1
ATOM 697 C C . ILE A 1 86 ? 10.308 13.912 -30.030 1.00 64.31 86 ILE A C 1
ATOM 699 O O . ILE A 1 86 ? 9.147 13.907 -29.609 1.00 64.31 86 ILE A O 1
ATOM 703 N N . PRO A 1 87 ? 10.567 14.075 -31.344 1.00 59.78 87 PRO A N 1
ATOM 704 C CA . PRO A 1 87 ? 9.498 14.195 -32.329 1.00 59.78 87 PRO A CA 1
ATOM 705 C C . PRO A 1 87 ? 8.677 12.897 -32.374 1.00 59.78 87 PRO A C 1
ATOM 707 O O . PRO A 1 87 ? 9.208 11.815 -32.608 1.00 59.78 87 PRO A O 1
ATOM 710 N N . GLY A 1 88 ? 7.370 13.009 -32.117 1.00 66.12 88 GLY A N 1
ATOM 711 C CA . GLY A 1 88 ? 6.417 11.892 -32.157 1.00 66.12 88 GLY A CA 1
ATOM 712 C C . GLY A 1 88 ? 6.155 11.175 -30.826 1.00 66.12 88 GLY A C 1
ATOM 713 O O . GLY A 1 88 ? 5.249 10.346 -30.772 1.00 66.12 88 GLY A O 1
ATOM 714 N N . LYS A 1 89 ? 6.873 11.499 -29.740 1.00 59.94 89 LYS A N 1
ATOM 715 C CA . LYS A 1 89 ? 6.617 10.937 -28.402 1.00 59.94 89 LYS A CA 1
ATOM 716 C C . LYS A 1 89 ? 6.525 12.066 -27.379 1.00 59.94 89 LYS A C 1
ATOM 718 O O . LYS A 1 89 ? 7.530 12.563 -26.892 1.00 59.94 89 LYS A O 1
ATOM 723 N N . THR A 1 90 ? 5.301 12.501 -27.093 1.00 67.75 90 THR A N 1
ATOM 724 C CA . THR A 1 90 ? 5.048 13.714 -26.294 1.00 67.75 90 THR A CA 1
ATOM 725 C C . THR A 1 90 ? 5.081 13.452 -24.785 1.00 67.75 90 THR A C 1
ATOM 727 O O . THR A 1 90 ? 5.222 14.387 -24.001 1.00 67.75 90 THR A O 1
ATOM 730 N N . ILE A 1 91 ? 4.937 12.189 -24.370 1.00 77.69 91 ILE A N 1
ATOM 731 C CA . ILE A 1 91 ? 4.659 11.820 -22.983 1.00 77.69 91 ILE A CA 1
ATOM 732 C C . ILE A 1 91 ? 5.442 10.562 -22.580 1.00 77.69 91 ILE A C 1
ATOM 734 O O . ILE A 1 91 ? 5.457 9.577 -23.324 1.00 77.69 91 ILE A O 1
ATOM 738 N N . SER A 1 92 ? 6.062 10.598 -21.400 1.00 77.44 92 SER A N 1
ATOM 739 C CA . SER A 1 92 ? 6.641 9.448 -20.702 1.00 77.44 92 SER A CA 1
ATOM 740 C C . SER A 1 92 ? 5.865 9.164 -19.416 1.00 77.44 92 SER A C 1
ATOM 742 O O . SER A 1 92 ? 5.487 10.093 -18.704 1.00 77.44 92 SER A O 1
ATOM 744 N N . HIS A 1 93 ? 5.640 7.885 -19.114 1.00 79.62 93 HIS A N 1
ATOM 745 C CA . HIS A 1 93 ? 5.057 7.450 -17.846 1.00 79.62 93 HIS A CA 1
ATOM 746 C C . HIS A 1 93 ? 6.174 6.960 -16.926 1.00 79.62 93 HIS A C 1
ATOM 748 O O . HIS A 1 93 ? 6.801 5.941 -17.213 1.00 79.62 93 HIS A O 1
ATOM 754 N N . MET A 1 94 ? 6.411 7.679 -15.832 1.00 75.69 94 MET A N 1
ATOM 755 C CA . MET A 1 94 ? 7.384 7.315 -14.805 1.00 75.69 94 MET A CA 1
ATOM 756 C C . MET A 1 94 ? 6.659 6.620 -13.650 1.00 75.69 94 MET A C 1
ATOM 758 O O . MET A 1 94 ? 5.782 7.241 -13.046 1.00 75.69 94 MET A O 1
ATOM 762 N N . PRO A 1 95 ? 6.968 5.352 -13.329 1.00 73.50 95 PRO A N 1
ATOM 763 C CA . PRO A 1 95 ? 6.351 4.674 -12.194 1.00 73.50 95 PRO A CA 1
ATOM 764 C C . PRO A 1 95 ? 6.700 5.413 -10.896 1.00 73.50 95 PRO A C 1
ATOM 766 O O . PRO A 1 95 ? 7.851 5.785 -10.683 1.00 73.50 95 PRO A O 1
ATOM 769 N N . TYR A 1 96 ? 5.700 5.635 -10.047 1.00 74.69 96 TYR A N 1
ATOM 770 C CA . TYR A 1 96 ? 5.826 6.440 -8.829 1.00 74.69 96 TYR A CA 1
ATOM 771 C C . TYR A 1 96 ? 5.391 5.690 -7.571 1.00 74.69 96 TYR A C 1
ATOM 773 O O . TYR A 1 96 ? 5.979 5.852 -6.506 1.00 74.69 96 TYR A O 1
ATOM 781 N N . GLY A 1 97 ? 4.385 4.828 -7.689 1.00 71.62 97 GLY A N 1
ATOM 782 C CA . GLY A 1 97 ? 3.913 4.039 -6.564 1.00 71.62 97 GLY A CA 1
ATOM 783 C C . GLY A 1 97 ? 3.179 2.792 -7.011 1.00 71.62 97 GLY A C 1
ATOM 784 O O . GLY A 1 97 ? 2.760 2.671 -8.162 1.00 71.62 97 GLY A O 1
ATOM 785 N N . TYR A 1 98 ? 3.009 1.849 -6.094 1.00 73.56 98 TYR A N 1
ATOM 786 C CA . TYR A 1 98 ? 2.103 0.730 -6.290 1.00 73.56 98 TYR A CA 1
ATOM 787 C C . TYR A 1 98 ? 1.475 0.308 -4.962 1.00 73.56 98 TYR A C 1
ATOM 789 O O . TYR A 1 98 ? 2.037 0.518 -3.891 1.00 73.56 98 TYR A O 1
ATOM 797 N N . ALA A 1 99 ? 0.311 -0.324 -5.036 1.00 68.88 99 ALA A N 1
ATOM 798 C CA . ALA A 1 99 ? -0.353 -0.953 -3.904 1.00 68.88 99 ALA A CA 1
ATOM 799 C C . ALA A 1 99 ? -0.974 -2.271 -4.362 1.00 68.88 99 ALA A C 1
ATOM 801 O O . ALA A 1 99 ? -1.546 -2.328 -5.451 1.00 68.88 99 ALA A O 1
ATOM 802 N N . TYR A 1 100 ? -0.901 -3.316 -3.538 1.00 65.81 100 TYR A N 1
ATOM 803 C CA . TYR A 1 100 ? -1.590 -4.567 -3.833 1.00 65.81 100 TYR A CA 1
ATOM 804 C C . TYR A 1 100 ? -2.288 -5.154 -2.602 1.00 65.81 100 TYR A C 1
ATOM 806 O O . TYR A 1 100 ? -1.622 -5.490 -1.624 1.00 65.81 100 TYR A O 1
ATOM 814 N N . PRO A 1 101 ? -3.626 -5.290 -2.606 1.00 67.56 101 PRO A N 1
ATOM 815 C CA . PRO A 1 101 ? -4.299 -6.155 -1.652 1.00 67.56 101 PRO A CA 1
ATOM 816 C C . PRO A 1 101 ? -4.270 -7.609 -2.139 1.00 67.56 101 PRO A C 1
ATOM 818 O O . PRO A 1 101 ? -4.444 -7.898 -3.327 1.00 67.56 101 PRO A O 1
ATOM 821 N N . ILE A 1 102 ? -4.088 -8.525 -1.190 1.00 68.31 102 ILE A N 1
ATOM 822 C CA . ILE A 1 102 ? -4.230 -9.967 -1.396 1.00 68.31 102 ILE A CA 1
ATOM 823 C C . ILE A 1 102 ? -5.560 -10.371 -0.763 1.00 68.31 102 ILE A C 1
ATOM 825 O O . ILE A 1 102 ? -5.741 -10.205 0.440 1.00 68.31 102 ILE A O 1
ATOM 829 N N . ILE A 1 103 ? -6.494 -10.879 -1.566 1.00 70.25 103 ILE A N 1
ATOM 830 C CA . ILE A 1 103 ? -7.822 -11.299 -1.103 1.00 70.25 103 ILE A CA 1
ATOM 831 C C . ILE A 1 103 ? -7.914 -12.819 -1.200 1.00 70.25 103 ILE A C 1
ATOM 833 O O . ILE A 1 103 ? -7.699 -13.373 -2.277 1.00 70.25 103 ILE A O 1
ATOM 837 N N . GLY A 1 104 ? -8.223 -13.490 -0.089 1.00 66.31 104 GLY A N 1
ATOM 838 C CA . GLY A 1 104 ? -8.374 -14.946 -0.011 1.00 66.31 104 GLY A CA 1
ATOM 839 C C . GLY A 1 104 ? -9.749 -15.378 0.520 1.00 66.31 104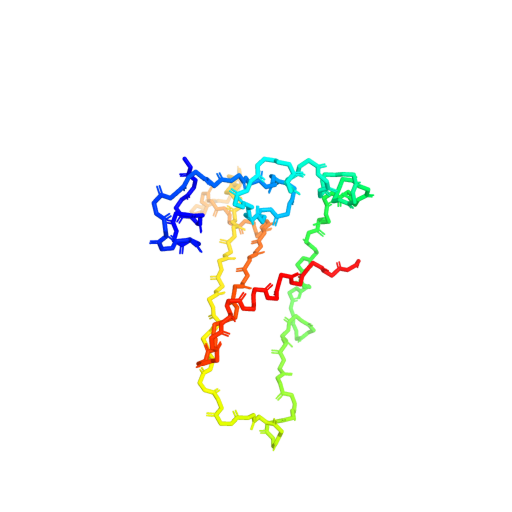 GLY A C 1
ATOM 840 O O . GLY A 1 104 ? -10.506 -14.540 1.000 1.00 66.31 104 GLY A O 1
ATOM 841 N N . PRO A 1 105 ? -10.088 -16.681 0.464 1.00 61.62 105 PRO A N 1
ATOM 842 C CA . PRO A 1 105 ? -11.411 -17.205 0.819 1.00 61.62 105 PRO A CA 1
ATOM 843 C C . PRO A 1 105 ? -11.657 -17.342 2.330 1.00 61.62 105 PRO A C 1
ATOM 845 O O . PRO A 1 105 ? -12.694 -17.866 2.724 1.00 61.62 105 PRO A O 1
ATOM 848 N N . ILE A 1 106 ? -10.708 -16.934 3.175 1.00 54.34 106 ILE A N 1
ATOM 849 C CA . ILE A 1 106 ? -10.839 -17.013 4.632 1.00 54.34 106 ILE A CA 1
ATOM 850 C C . ILE A 1 106 ? -11.219 -15.620 5.123 1.00 54.34 106 ILE A C 1
ATOM 852 O O . ILE A 1 106 ? -10.490 -14.664 4.870 1.00 54.34 106 ILE A O 1
ATOM 856 N N . ASP A 1 107 ? -12.374 -15.528 5.781 1.00 48.00 107 ASP A N 1
ATOM 857 C CA . ASP A 1 107 ? -12.925 -14.315 6.377 1.00 48.00 107 ASP A CA 1
ATOM 858 C C . ASP A 1 107 ? -11.859 -13.505 7.126 1.00 48.00 107 ASP A C 1
ATOM 860 O O . ASP A 1 107 ? -11.327 -13.927 8.154 1.00 48.00 107 ASP A O 1
ATOM 864 N N . GLY A 1 108 ? -11.558 -12.325 6.591 1.00 46.72 108 GLY A N 1
ATOM 865 C CA . GLY A 1 108 ? -10.574 -11.398 7.129 1.00 46.72 108 GLY A CA 1
ATOM 866 C C . GLY A 1 108 ? -9.720 -10.842 6.005 1.00 46.72 108 GLY A C 1
ATOM 867 O O . GLY A 1 108 ? -8.774 -11.496 5.569 1.00 46.72 108 GLY A O 1
ATOM 868 N N . ASP A 1 109 ? -10.061 -9.632 5.552 1.00 44.94 109 ASP A N 1
ATOM 869 C CA . ASP A 1 109 ? -9.270 -8.807 4.637 1.00 44.94 109 ASP A CA 1
ATOM 870 C C . ASP A 1 109 ? -7.840 -8.662 5.175 1.00 44.94 109 ASP A C 1
ATOM 872 O O . ASP A 1 109 ? -7.489 -7.704 5.864 1.00 44.94 109 ASP A O 1
ATOM 876 N N . THR A 1 110 ? -6.989 -9.644 4.892 1.00 43.22 110 THR A N 1
ATOM 877 C CA . THR A 1 110 ? -5.591 -9.620 5.299 1.00 43.22 110 THR A CA 1
ATOM 878 C C . THR A 1 110 ? -4.864 -8.804 4.246 1.00 43.22 110 THR A C 1
ATOM 880 O O . THR A 1 110 ? -4.217 -9.326 3.341 1.00 43.22 110 THR A O 1
ATOM 883 N N . CYS A 1 111 ? -5.030 -7.487 4.328 1.00 41.06 111 CYS A N 1
ATOM 884 C CA . CYS A 1 111 ? -4.291 -6.546 3.511 1.00 41.06 111 CYS A CA 1
ATOM 885 C C . CYS A 1 111 ? -2.830 -6.570 3.979 1.00 41.06 111 CYS A C 1
ATOM 887 O O . CYS A 1 111 ? -2.421 -5.801 4.847 1.00 41.06 111 CYS A O 1
ATOM 889 N N . LEU A 1 112 ? -2.035 -7.492 3.431 1.00 37.00 112 LEU A N 1
ATOM 890 C CA . LEU A 1 112 ? -0.580 -7.459 3.543 1.00 37.00 112 LEU A CA 1
ATOM 891 C C . LEU A 1 112 ? -0.072 -6.253 2.745 1.00 37.00 112 LEU A C 1
ATOM 893 O O . LEU A 1 112 ? 0.342 -6.371 1.596 1.00 37.00 112 LEU A O 1
ATOM 897 N N . ARG A 1 113 ? -0.114 -5.069 3.361 1.00 40.91 113 ARG A N 1
ATOM 898 C CA . ARG A 1 113 ? 0.579 -3.882 2.858 1.00 40.91 113 ARG A CA 1
ATOM 899 C C . ARG A 1 113 ? 2.061 -4.050 3.163 1.00 40.91 113 ARG A C 1
ATOM 901 O O . ARG A 1 113 ? 2.536 -3.669 4.231 1.00 40.91 113 ARG A O 1
ATOM 908 N N . VAL A 1 114 ? 2.793 -4.677 2.248 1.00 34.16 114 VAL A N 1
ATOM 909 C CA . VAL A 1 114 ? 4.249 -4.784 2.363 1.00 34.16 114 VAL A CA 1
ATOM 910 C C . VAL A 1 114 ? 4.861 -3.452 1.937 1.00 34.16 114 VAL A C 1
ATOM 912 O O . VAL A 1 114 ? 5.157 -3.237 0.765 1.00 34.16 114 VAL A O 1
ATOM 915 N N . TRP A 1 115 ? 5.065 -2.565 2.906 1.00 34.06 115 TRP A N 1
ATOM 916 C CA . TRP A 1 115 ? 6.077 -1.518 2.810 1.00 34.06 115 TRP A CA 1
ATOM 917 C C . TRP A 1 115 ? 7.396 -2.162 3.241 1.00 34.06 115 TRP A C 1
ATOM 919 O O . TRP A 1 115 ? 7.521 -2.643 4.370 1.00 34.06 115 TRP A O 1
ATOM 929 N N . ARG A 1 116 ? 8.338 -2.327 2.308 1.00 27.89 116 ARG A N 1
ATOM 930 C CA . ARG A 1 116 ? 9.628 -2.953 2.615 1.00 27.89 116 ARG A CA 1
ATOM 931 C C . ARG A 1 116 ? 10.555 -1.893 3.215 1.00 27.89 116 ARG A C 1
ATOM 933 O O . ARG A 1 116 ? 10.761 -0.881 2.559 1.00 27.89 116 ARG A O 1
ATOM 940 N N . LYS A 1 117 ? 11.068 -2.209 4.414 1.00 32.38 117 LYS A N 1
ATOM 941 C CA . LYS A 1 117 ? 12.052 -1.464 5.223 1.00 32.38 117 LYS A CA 1
ATOM 942 C C . LYS A 1 117 ? 13.072 -0.665 4.421 1.00 32.38 117 LYS A C 1
ATOM 944 O O . LYS A 1 117 ? 13.665 -1.263 3.496 1.00 32.38 117 LYS A O 1
#